Protein AF-A0A968A5K1-F1 (afdb_monomer_lite)

Secondary structure (DSSP, 8-state):
-------S-S--SSS---HHHHHHHHHHHHHHHHHTTEEEETTEEEESS--HHHHHHHHHHHHHHHHTTHHHHHHHHHH-----------TT--GGGTT---------

pLDDT: mean 80.09, std 17.36, range [36.78, 96.19]

Foldseek 3Di:
DDDPPDDPPDDDDDDDDPVVVVVVVVVVVVVVVVVQCWDQDPVGTHHVDQDPVNVVVVVVVVVVCVVVVVVVVVVVVVVPDDDDDDDDDDPPDDPVCVPPDDDDDPDD

Structure (mmCIF, N/CA/C/O backbone):
data_AF-A0A968A5K1-F1
#
_entry.id   AF-A0A968A5K1-F1
#
loop_
_atom_site.group_PDB
_atom_site.id
_atom_site.type_symbol
_atom_site.label_atom_id
_atom_site.label_alt_id
_atom_site.label_comp_id
_atom_site.label_asym_id
_atom_site.label_entity_id
_atom_site.label_seq_id
_atom_site.pdbx_PDB_ins_code
_atom_site.Cartn_x
_atom_site.Cartn_y
_ato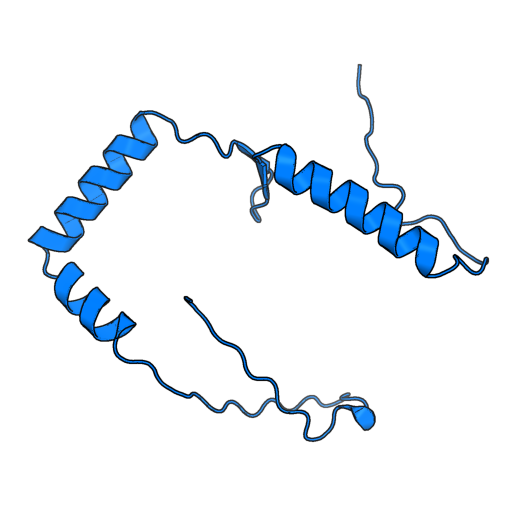m_site.Cartn_z
_atom_site.occupancy
_atom_site.B_iso_or_equiv
_atom_site.auth_seq_id
_atom_site.auth_comp_id
_atom_site.auth_asym_id
_atom_site.auth_atom_id
_atom_site.pdbx_PDB_model_num
ATOM 1 N N . MET A 1 1 ? 32.160 24.582 -2.384 1.00 36.78 1 MET A N 1
ATOM 2 C CA . MET A 1 1 ? 32.533 23.298 -1.749 1.00 36.78 1 MET A CA 1
ATOM 3 C C . MET A 1 1 ? 31.463 22.265 -2.089 1.00 36.78 1 MET A C 1
ATOM 5 O O . MET A 1 1 ? 30.543 22.064 -1.310 1.00 36.78 1 MET A O 1
ATOM 9 N N . SER A 1 2 ? 31.539 21.670 -3.282 1.00 38.62 2 SER A N 1
ATOM 10 C CA . SER A 1 2 ? 30.602 20.631 -3.730 1.00 38.62 2 SER A CA 1
ATOM 11 C C . SER A 1 2 ? 31.261 19.270 -3.570 1.00 38.62 2 SER A C 1
ATOM 13 O O . SER A 1 2 ? 32.160 18.937 -4.335 1.00 38.62 2 SER A O 1
ATOM 15 N N . GLN A 1 3 ? 30.833 18.490 -2.577 1.00 39.44 3 GLN A N 1
ATOM 16 C CA . GLN A 1 3 ? 31.152 17.067 -2.533 1.00 39.44 3 GLN A CA 1
ATOM 17 C C . GLN A 1 3 ? 30.086 16.303 -3.314 1.00 39.44 3 GLN A C 1
ATOM 19 O O . GLN A 1 3 ? 28.937 16.175 -2.899 1.00 39.44 3 GLN A O 1
ATOM 24 N N . SER A 1 4 ? 30.508 15.840 -4.484 1.00 46.72 4 SER A N 1
ATOM 25 C CA . SER A 1 4 ? 29.822 14.872 -5.322 1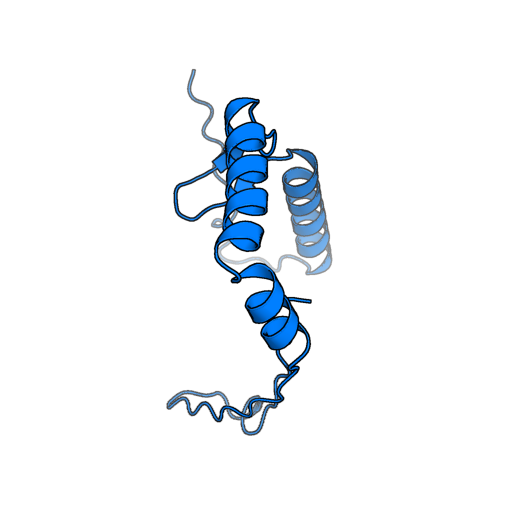.00 46.72 4 SER A CA 1
ATOM 26 C C . SER A 1 4 ? 29.805 13.517 -4.603 1.00 46.72 4 SER A C 1
ATOM 28 O O . SER A 1 4 ? 30.788 12.784 -4.627 1.00 46.72 4 SER A O 1
ATOM 30 N N . THR A 1 5 ? 28.712 13.181 -3.912 1.00 49.47 5 THR A N 1
ATOM 31 C CA . THR A 1 5 ? 28.455 11.807 -3.447 1.00 49.47 5 THR A CA 1
ATOM 32 C C . THR A 1 5 ? 27.752 11.047 -4.568 1.00 49.47 5 THR A C 1
ATOM 34 O O . THR A 1 5 ? 26.547 10.800 -4.523 1.00 49.47 5 THR A O 1
ATOM 37 N N . LEU A 1 6 ? 28.513 10.724 -5.613 1.00 42.59 6 LEU A N 1
ATOM 38 C CA . LEU A 1 6 ? 28.104 9.746 -6.611 1.00 42.59 6 LEU A CA 1
ATOM 39 C C . LEU A 1 6 ? 28.189 8.358 -5.974 1.00 42.59 6 LEU A C 1
ATOM 41 O O . LEU A 1 6 ? 29.218 7.956 -5.437 1.00 42.59 6 LEU A O 1
ATOM 45 N N . LEU A 1 7 ? 27.066 7.646 -5.998 1.00 48.69 7 LEU A N 1
ATOM 46 C CA . LEU A 1 7 ? 27.000 6.223 -5.688 1.00 48.69 7 LEU A CA 1
ATOM 47 C C . LEU A 1 7 ? 27.982 5.485 -6.618 1.00 48.69 7 LEU A C 1
ATOM 49 O O . LEU A 1 7 ? 27.886 5.687 -7.829 1.00 48.69 7 LEU A O 1
ATOM 53 N N . PRO A 1 8 ? 28.853 4.587 -6.126 1.00 43.50 8 PRO A N 1
ATOM 54 C CA . PRO A 1 8 ? 29.718 3.768 -6.976 1.00 43.50 8 PRO A CA 1
ATOM 55 C C . PRO A 1 8 ? 28.910 2.602 -7.574 1.00 43.50 8 PRO A C 1
ATOM 57 O O . PRO A 1 8 ? 29.299 1.442 -7.486 1.00 43.50 8 PRO A O 1
ATOM 60 N N . PHE A 1 9 ? 27.709 2.882 -8.087 1.00 50.66 9 PHE A N 1
ATOM 61 C CA . PHE A 1 9 ? 26.790 1.851 -8.568 1.00 50.66 9 PHE A CA 1
ATOM 62 C C . PHE A 1 9 ? 27.049 1.464 -10.030 1.00 50.66 9 PHE A C 1
ATOM 64 O O . PHE A 1 9 ? 26.553 0.433 -10.466 1.00 50.66 9 PHE A O 1
ATOM 71 N N . LEU A 1 10 ? 27.841 2.232 -10.785 1.00 45.22 10 LEU A N 1
ATOM 72 C CA . LEU A 1 10 ? 28.090 1.963 -12.205 1.00 45.22 10 LEU A CA 1
ATOM 73 C C . LEU A 1 10 ? 29.560 2.148 -12.586 1.00 45.22 10 LEU A C 1
ATOM 75 O O . LEU A 1 10 ? 29.882 2.946 -13.454 1.00 45.22 10 LEU A O 1
ATOM 79 N N . GLU A 1 11 ? 30.449 1.383 -11.963 1.00 42.50 11 GLU A N 1
ATOM 80 C CA . GLU A 1 11 ? 31.761 1.096 -12.548 1.00 42.50 11 GLU A CA 1
ATOM 81 C C . GLU A 1 11 ? 32.196 -0.302 -12.109 1.00 42.50 11 GLU A C 1
ATOM 83 O O . GLU A 1 11 ? 32.722 -0.504 -11.021 1.00 42.50 11 GLU A O 1
ATOM 88 N N . ASN A 1 12 ? 31.864 -1.301 -12.927 1.00 41.69 12 ASN A N 1
ATOM 89 C CA . ASN A 1 12 ? 32.613 -2.552 -13.018 1.00 41.69 12 ASN A CA 1
ATOM 90 C C . ASN A 1 12 ? 32.174 -3.293 -14.284 1.00 41.69 12 ASN A C 1
ATOM 92 O O . ASN A 1 12 ? 31.313 -4.173 -14.269 1.00 41.69 12 ASN A O 1
ATOM 96 N N . HIS A 1 13 ? 32.786 -2.911 -15.402 1.00 47.38 13 HIS A N 1
ATOM 97 C CA . HIS A 1 13 ? 32.958 -3.824 -16.520 1.00 47.38 13 HIS A CA 1
ATOM 98 C C . HIS A 1 13 ? 34.067 -4.818 -16.137 1.00 47.38 13 HIS A C 1
ATOM 100 O O . HIS A 1 13 ? 35.154 -4.411 -15.738 1.00 47.38 13 HIS A O 1
ATOM 106 N N . SER A 1 14 ? 33.772 -6.118 -16.257 1.00 51.16 14 SER A N 1
ATOM 107 C CA . SER A 1 14 ? 34.694 -7.265 -16.119 1.00 51.16 14 SER A CA 1
ATOM 108 C C . SER A 1 14 ? 35.404 -7.454 -14.764 1.00 51.16 14 SER A C 1
ATOM 110 O O . SER A 1 14 ? 36.500 -6.960 -14.536 1.00 51.16 14 SER A O 1
ATOM 112 N N . GLY A 1 15 ? 34.823 -8.292 -13.900 1.00 42.47 15 GLY A N 1
ATOM 113 C CA . GLY A 1 15 ? 35.500 -8.858 -12.728 1.00 42.47 15 GLY A CA 1
ATOM 114 C C . GLY A 1 15 ? 34.490 -9.374 -11.710 1.00 42.47 15 GLY A C 1
ATOM 115 O O . GLY A 1 15 ? 33.668 -8.610 -11.217 1.00 42.47 15 GLY A O 1
ATOM 116 N N . ILE A 1 16 ? 34.500 -10.677 -11.435 1.00 50.25 16 ILE A N 1
ATOM 117 C CA . ILE A 1 16 ? 33.519 -11.383 -10.598 1.00 50.25 16 ILE A CA 1
ATOM 118 C C . ILE A 1 16 ? 33.511 -10.782 -9.183 1.00 50.25 16 ILE A C 1
ATOM 120 O O . ILE A 1 16 ? 34.312 -11.147 -8.325 1.00 50.25 16 ILE A O 1
ATOM 124 N N . ALA A 1 17 ? 32.592 -9.854 -8.924 1.00 49.56 17 ALA A N 1
ATOM 125 C CA . ALA A 1 17 ? 32.283 -9.416 -7.575 1.00 49.56 17 ALA A CA 1
ATOM 126 C C . ALA A 1 17 ? 31.689 -10.615 -6.826 1.00 49.56 17 ALA A C 1
ATOM 128 O O . ALA A 1 17 ? 30.614 -11.108 -7.170 1.00 49.56 17 ALA A O 1
ATOM 129 N N . THR A 1 18 ? 32.395 -11.120 -5.816 1.00 50.66 18 THR A N 1
ATOM 130 C CA . THR A 1 18 ? 31.887 -12.220 -4.997 1.00 50.66 18 THR A CA 1
ATOM 131 C C . THR A 1 18 ? 30.564 -11.796 -4.333 1.00 50.66 18 THR A C 1
ATOM 133 O O . THR A 1 18 ? 30.486 -10.721 -3.727 1.00 50.66 18 THR A O 1
ATOM 136 N N . PRO A 1 19 ? 29.499 -12.618 -4.415 1.00 61.31 19 PRO A N 1
ATOM 137 C CA . PRO A 1 19 ? 28.142 -12.228 -4.007 1.00 61.31 19 PRO A CA 1
ATOM 138 C C . PRO A 1 19 ? 28.024 -11.867 -2.517 1.00 61.31 19 PRO A C 1
ATOM 140 O O . PRO A 1 19 ? 27.102 -11.159 -2.110 1.00 61.31 19 PRO A O 1
ATOM 143 N N . VAL A 1 20 ? 28.974 -12.316 -1.690 1.00 60.81 20 VAL A N 1
ATOM 144 C CA . VAL A 1 20 ? 29.039 -12.001 -0.257 1.00 60.81 20 VAL A CA 1
ATOM 145 C C . VAL A 1 20 ? 29.357 -10.518 -0.028 1.00 60.81 20 VAL A C 1
ATOM 147 O O . VAL A 1 20 ? 28.682 -9.875 0.775 1.00 60.81 20 VAL A O 1
ATOM 150 N N . ASN A 1 21 ? 30.302 -9.935 -0.777 1.00 72.25 21 ASN A N 1
ATOM 151 C CA . ASN A 1 21 ? 30.716 -8.541 -0.580 1.00 72.25 21 ASN A CA 1
ATOM 152 C C . ASN A 1 21 ? 29.595 -7.556 -0.978 1.00 72.25 21 ASN A C 1
ATOM 154 O O . ASN A 1 21 ? 29.293 -6.614 -0.247 1.00 72.25 21 ASN A O 1
ATOM 158 N N . GLN A 1 22 ? 28.859 -7.853 -2.056 1.00 74.94 22 GLN A N 1
ATOM 159 C CA . GLN A 1 22 ? 27.705 -7.050 -2.485 1.00 74.94 22 GLN A CA 1
ATOM 160 C C . GLN A 1 22 ? 26.579 -7.016 -1.440 1.00 74.94 22 GLN A C 1
ATOM 162 O O . GLN A 1 22 ? 25.989 -5.962 -1.198 1.00 74.94 22 GLN A O 1
ATOM 167 N N . ARG A 1 23 ? 26.301 -8.146 -0.775 1.00 76.00 23 ARG A N 1
ATOM 168 C CA . ARG A 1 23 ? 25.281 -8.212 0.286 1.00 76.00 23 ARG A CA 1
ATOM 169 C C . ARG A 1 23 ? 25.668 -7.382 1.507 1.00 76.00 23 ARG A C 1
ATOM 171 O O . ARG A 1 23 ? 24.803 -6.722 2.081 1.00 76.00 23 ARG A O 1
ATOM 178 N N . HIS A 1 24 ? 26.943 -7.386 1.898 1.00 82.62 24 HIS A N 1
ATOM 179 C CA . HIS A 1 24 ? 27.423 -6.575 3.019 1.00 82.62 24 HIS A CA 1
ATOM 180 C C . HIS A 1 24 ? 27.374 -5.078 2.714 1.00 82.62 24 HIS A C 1
ATOM 182 O O . HIS A 1 24 ? 26.870 -4.318 3.543 1.00 82.62 24 HIS A O 1
ATOM 188 N N . LEU A 1 25 ? 27.811 -4.675 1.520 1.00 84.38 25 LEU A N 1
ATOM 189 C CA . LEU A 1 25 ? 27.737 -3.287 1.061 1.00 84.38 25 LEU A CA 1
ATOM 190 C C . LEU A 1 25 ? 26.288 -2.798 1.003 1.00 84.38 25 LEU A C 1
ATOM 192 O O . LEU A 1 25 ? 25.953 -1.779 1.602 1.00 84.38 25 LEU A O 1
ATOM 196 N N . TRP A 1 26 ? 25.394 -3.579 0.392 1.00 83.06 26 TRP A N 1
ATOM 197 C CA . TRP A 1 26 ? 23.965 -3.272 0.366 1.00 83.06 26 TRP A CA 1
ATOM 198 C C . TRP A 1 26 ? 23.381 -3.154 1.774 1.00 83.06 26 TRP A C 1
ATOM 200 O O . TRP A 1 26 ? 22.664 -2.198 2.061 1.00 83.06 26 TRP A O 1
ATOM 210 N N . LYS A 1 27 ? 23.722 -4.081 2.681 1.00 86.56 27 LYS A N 1
ATOM 211 C CA . LYS A 1 27 ? 23.249 -4.062 4.073 1.00 86.56 27 LYS A CA 1
ATOM 212 C C . LYS A 1 27 ? 23.708 -2.796 4.799 1.00 86.56 27 LYS A C 1
ATOM 214 O O . LYS A 1 27 ? 22.918 -2.199 5.527 1.00 86.56 27 LYS A O 1
ATOM 219 N N . GLN A 1 28 ? 24.957 -2.375 4.602 1.00 87.94 28 GLN A N 1
ATOM 220 C CA . GLN A 1 28 ? 25.494 -1.145 5.189 1.00 87.94 28 GLN A CA 1
ATOM 221 C C . GLN A 1 28 ? 24.804 0.102 4.626 1.00 87.94 28 GLN A C 1
ATOM 223 O O . GLN A 1 28 ? 24.347 0.937 5.407 1.00 87.94 28 GLN A O 1
ATOM 228 N N . SER A 1 29 ? 24.648 0.205 3.302 1.00 81.69 29 SER A N 1
ATOM 229 C CA . SER A 1 29 ? 23.924 1.315 2.668 1.00 81.69 29 SER A CA 1
ATOM 230 C C . SER A 1 29 ? 22.468 1.389 3.132 1.00 81.69 29 SER A C 1
ATOM 232 O O . SER A 1 29 ? 21.960 2.471 3.418 1.00 81.69 29 SER A O 1
ATOM 234 N N . ARG A 1 30 ? 21.793 0.243 3.276 1.00 82.25 30 ARG A N 1
ATOM 235 C CA . ARG A 1 30 ? 20.400 0.175 3.740 1.00 82.25 30 ARG A CA 1
ATOM 236 C C . ARG A 1 30 ? 20.268 0.598 5.200 1.00 82.25 30 ARG A C 1
ATOM 238 O O . ARG A 1 30 ? 19.413 1.417 5.514 1.00 82.25 30 ARG A O 1
ATOM 245 N N . ARG A 1 31 ? 21.194 0.160 6.059 1.00 85.56 31 ARG A N 1
ATOM 246 C CA . ARG A 1 31 ? 21.265 0.596 7.461 1.00 85.56 31 ARG A CA 1
ATOM 247 C C . ARG A 1 31 ? 21.466 2.109 7.585 1.00 85.56 31 ARG A C 1
ATOM 249 O O . ARG A 1 31 ? 20.864 2.732 8.452 1.00 85.56 31 ARG A O 1
ATOM 256 N N . GLN A 1 32 ? 22.281 2.713 6.719 1.00 82.38 32 GLN A N 1
ATOM 257 C CA . GLN A 1 32 ? 22.452 4.170 6.688 1.00 82.38 32 GLN A CA 1
ATOM 258 C C . GLN A 1 32 ? 21.163 4.889 6.264 1.00 82.38 32 GLN A C 1
ATOM 260 O O . GLN A 1 32 ? 20.783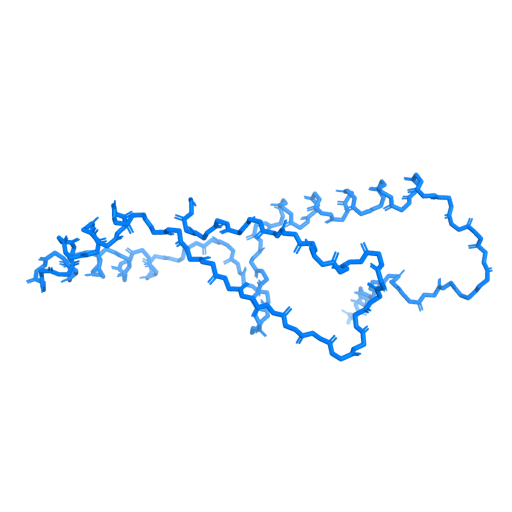 5.868 6.903 1.00 82.38 32 GLN A O 1
ATOM 265 N N . LEU A 1 33 ? 20.460 4.389 5.242 1.00 78.19 33 LEU A N 1
ATOM 266 C CA . LEU A 1 33 ? 19.165 4.937 4.820 1.00 78.19 33 LEU A CA 1
ATOM 267 C C . LEU A 1 33 ? 18.107 4.848 5.933 1.00 78.19 33 LEU A C 1
ATOM 269 O O . LEU A 1 33 ? 17.367 5.805 6.151 1.00 78.19 33 LEU A O 1
ATOM 273 N N . GLU A 1 34 ? 18.070 3.736 6.670 1.00 81.19 34 GLU A N 1
ATOM 274 C CA . GLU A 1 34 ? 17.158 3.523 7.803 1.00 81.19 34 GLU A CA 1
ATOM 275 C C . GLU A 1 34 ? 17.460 4.465 8.983 1.00 81.19 34 GLU A C 1
ATOM 277 O O . GLU A 1 34 ? 16.540 4.976 9.622 1.00 81.19 34 GLU A O 1
ATOM 282 N N . GLN A 1 35 ? 18.739 4.746 9.257 1.00 82.50 35 GLN A N 1
ATOM 283 C CA . GLN A 1 35 ? 19.168 5.593 10.379 1.00 82.50 35 GLN A CA 1
ATOM 284 C C . GLN A 1 35 ? 19.028 7.095 10.119 1.00 82.50 35 GLN A C 1
ATOM 286 O O . GLN A 1 35 ? 18.849 7.866 11.061 1.00 82.50 35 GLN A O 1
ATOM 291 N N . GLN A 1 36 ? 19.102 7.532 8.860 1.00 74.31 36 GLN A N 1
ATOM 292 C CA . GLN A 1 36 ? 19.052 8.956 8.516 1.00 74.31 36 GLN A CA 1
ATOM 293 C C . GLN A 1 36 ? 17.676 9.587 8.768 1.00 74.31 36 GLN A C 1
ATOM 295 O O . GLN A 1 36 ? 17.563 10.812 8.796 1.00 74.31 36 GLN A O 1
ATOM 300 N N . GLY A 1 37 ? 16.623 8.784 8.971 1.00 71.25 37 GLY A N 1
ATOM 301 C CA . GLY A 1 37 ? 15.278 9.297 9.233 1.00 71.25 37 GLY A CA 1
ATOM 302 C C . GLY A 1 37 ? 14.751 10.167 8.089 1.00 71.25 37 GLY A C 1
ATOM 303 O O . GLY A 1 37 ? 13.922 11.044 8.316 1.00 71.25 37 GLY A O 1
ATOM 304 N N . VAL A 1 38 ? 15.256 9.959 6.872 1.00 78.19 38 VAL A N 1
ATOM 305 C CA . VAL A 1 38 ? 14.864 10.672 5.656 1.00 78.19 38 VAL A CA 1
ATOM 306 C C . VAL A 1 38 ? 13.954 9.764 4.845 1.00 78.19 38 VAL A C 1
ATOM 308 O O . VAL A 1 38 ? 14.228 8.583 4.652 1.00 78.19 38 VAL A O 1
ATOM 311 N N . ARG A 1 39 ? 12.857 10.326 4.351 1.00 76.94 39 ARG A N 1
ATOM 312 C CA . ARG A 1 39 ? 11.929 9.632 3.462 1.00 76.94 39 ARG A CA 1
ATOM 313 C C . ARG A 1 39 ? 12.331 9.916 2.023 1.00 76.94 39 ARG A C 1
ATOM 315 O O . ARG A 1 39 ? 12.488 11.079 1.651 1.00 76.94 39 ARG A O 1
ATOM 322 N N . SER A 1 40 ? 12.485 8.863 1.227 1.00 77.19 40 SER A N 1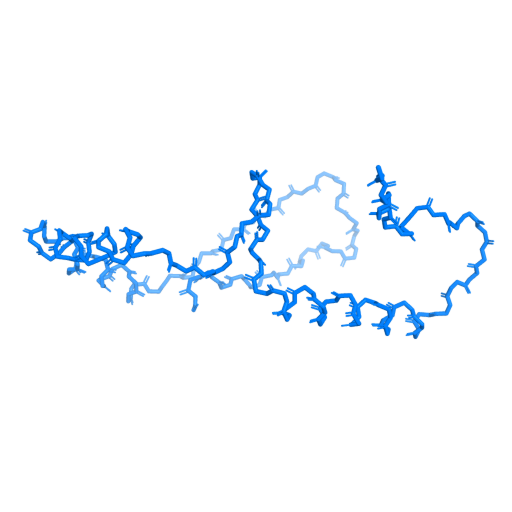
ATOM 323 C CA . SER A 1 40 ? 12.679 8.982 -0.220 1.00 77.19 40 SER A CA 1
ATOM 324 C C . SER A 1 40 ? 11.311 8.959 -0.890 1.00 77.19 40 SER A C 1
ATOM 326 O O . SER A 1 40 ? 10.615 7.949 -0.827 1.00 77.19 40 SER A O 1
ATOM 328 N N . THR A 1 41 ? 10.903 10.078 -1.480 1.00 77.06 41 THR A N 1
ATOM 329 C CA . THR A 1 41 ? 9.668 10.197 -2.264 1.00 77.06 41 THR A CA 1
ATOM 330 C C . THR A 1 41 ? 10.027 10.491 -3.726 1.00 77.06 41 THR A C 1
ATOM 332 O O . THR A 1 41 ? 11.153 10.917 -3.996 1.00 77.06 41 THR A O 1
ATOM 335 N N . PRO A 1 42 ? 9.107 10.308 -4.691 1.00 81.12 42 PRO A N 1
ATOM 336 C CA . PRO A 1 42 ? 9.358 10.669 -6.092 1.00 81.12 42 PRO A CA 1
ATOM 337 C C . PRO A 1 42 ? 9.772 12.138 -6.298 1.00 81.12 42 PRO A C 1
ATOM 339 O O . PRO A 1 42 ? 10.430 12.460 -7.278 1.00 81.12 42 PRO A O 1
ATOM 342 N N . LEU A 1 43 ? 9.418 13.022 -5.358 1.00 79.75 43 LEU A N 1
ATOM 343 C CA . LEU A 1 43 ? 9.763 14.448 -5.366 1.00 79.75 43 LEU A CA 1
ATOM 344 C C . LEU A 1 43 ? 11.112 14.755 -4.689 1.00 79.75 43 LEU A C 1
ATOM 346 O O . LEU A 1 43 ? 11.518 15.912 -4.635 1.00 79.75 43 LEU A O 1
ATOM 350 N N . GLY A 1 44 ? 11.796 13.747 -4.140 1.00 82.19 44 GLY A N 1
ATOM 351 C CA . GLY A 1 44 ? 13.107 13.885 -3.512 1.00 82.19 44 GLY A CA 1
ATOM 352 C C . GLY A 1 44 ? 13.169 13.392 -2.065 1.00 82.19 44 GLY A C 1
ATOM 353 O O . GLY A 1 44 ? 12.376 12.569 -1.607 1.00 82.19 44 GLY A O 1
ATOM 354 N N . ARG A 1 45 ? 14.178 13.874 -1.333 1.00 74.94 45 ARG A N 1
ATOM 355 C CA . ARG A 1 45 ? 14.461 13.480 0.053 1.00 74.94 45 ARG A CA 1
ATOM 356 C C . ARG A 1 45 ? 13.815 14.459 1.028 1.00 74.94 45 ARG A C 1
ATOM 358 O O . ARG A 1 45 ? 14.168 15.633 1.047 1.00 74.94 45 ARG A O 1
ATOM 365 N N . PHE A 1 46 ? 12.916 13.964 1.873 1.00 74.19 46 PHE A N 1
ATOM 366 C CA . PHE A 1 46 ? 12.220 14.767 2.880 1.00 74.19 46 PHE A CA 1
ATOM 367 C C . PHE A 1 46 ? 12.612 14.334 4.289 1.00 74.19 46 PHE A C 1
ATOM 369 O O . PHE A 1 46 ? 12.744 13.143 4.572 1.00 74.19 46 PHE A O 1
ATOM 376 N N . SER A 1 47 ? 12.762 15.299 5.198 1.00 76.88 47 SER A N 1
ATOM 377 C CA . SER A 1 47 ? 12.969 15.001 6.618 1.00 76.88 47 SER A CA 1
ATOM 378 C C . SER A 1 47 ? 11.808 14.166 7.160 1.00 76.88 47 SER A C 1
ATOM 380 O O . SER A 1 47 ? 10.640 14.496 6.956 1.00 76.88 47 SER A O 1
ATOM 382 N N . GLY A 1 48 ? 12.112 13.090 7.883 1.00 71.62 48 GLY A N 1
ATOM 383 C CA . GLY A 1 48 ? 11.111 12.272 8.567 1.00 71.62 48 GLY A CA 1
ATOM 384 C C . GLY A 1 48 ? 10.553 12.923 9.833 1.00 71.62 48 GLY A C 1
ATOM 385 O O . GLY A 1 48 ? 9.608 12.394 10.421 1.00 71.62 48 GLY A O 1
ATOM 386 N N . ARG A 1 49 ? 11.093 14.074 10.263 1.00 78.00 49 ARG A N 1
ATOM 387 C CA . ARG A 1 49 ? 10.582 14.813 11.422 1.00 78.00 49 ARG A CA 1
ATOM 388 C C . ARG A 1 49 ? 9.315 15.585 11.038 1.00 78.00 49 ARG A C 1
ATOM 390 O O . ARG A 1 49 ? 9.363 16.542 10.273 1.00 78.00 49 ARG A O 1
ATOM 397 N N . LYS A 1 50 ? 8.180 15.209 11.634 1.00 75.94 50 LYS A N 1
ATOM 398 C CA . LYS A 1 50 ? 6.899 15.919 11.471 1.00 75.94 50 LYS A CA 1
ATOM 399 C C . LYS A 1 50 ? 6.976 17.319 12.103 1.00 75.94 50 LYS A C 1
ATOM 401 O O . LYS A 1 50 ? 7.248 17.442 13.299 1.00 75.94 50 LYS A O 1
ATOM 406 N N . SER A 1 51 ? 6.708 18.365 11.320 1.00 83.75 51 SER A N 1
ATOM 407 C CA . SER A 1 51 ? 6.589 19.739 11.828 1.00 83.75 51 SER A CA 1
ATOM 408 C C . SER A 1 51 ? 5.340 19.905 12.705 1.00 83.75 51 SER A C 1
ATOM 410 O O . SER A 1 51 ? 4.416 19.087 12.674 1.00 83.75 51 SER A O 1
ATOM 412 N N . ARG A 1 52 ? 5.275 20.988 13.488 1.00 87.56 52 ARG A N 1
ATOM 413 C CA . ARG A 1 52 ? 4.092 21.295 14.310 1.00 87.56 52 ARG A CA 1
ATOM 414 C C . ARG A 1 52 ? 2.831 21.467 13.454 1.00 87.56 52 ARG A C 1
ATOM 416 O O . ARG A 1 52 ? 1.785 20.947 13.825 1.00 87.56 52 ARG A O 1
ATOM 423 N N . GLY A 1 53 ? 2.951 22.118 12.294 1.00 89.62 53 GLY A N 1
ATOM 424 C CA . GLY A 1 53 ? 1.849 22.288 11.341 1.00 89.62 53 GLY A CA 1
ATOM 425 C C . GLY A 1 53 ? 1.329 20.956 10.800 1.00 89.62 53 GLY A C 1
ATOM 426 O O . GLY A 1 53 ? 0.122 20.735 10.787 1.00 89.62 53 GLY A O 1
ATOM 427 N N . TYR A 1 54 ? 2.231 20.022 10.474 1.00 87.12 54 TYR A N 1
ATOM 428 C CA . TYR A 1 54 ? 1.843 18.673 10.056 1.00 87.12 54 TYR A CA 1
ATOM 429 C C . TYR A 1 54 ? 0.979 17.976 11.120 1.00 87.12 54 TYR A C 1
ATOM 431 O O . TYR A 1 54 ? -0.061 17.415 10.793 1.00 87.12 54 TYR A O 1
ATOM 439 N N . LYS A 1 55 ? 1.359 18.060 12.406 1.00 88.50 55 LYS A N 1
ATOM 440 C CA . LYS A 1 55 ? 0.583 17.458 13.509 1.00 88.50 55 LYS A CA 1
ATOM 441 C C . LYS A 1 55 ? -0.809 18.073 13.675 1.00 88.50 55 LYS A C 1
ATOM 443 O O . LYS A 1 55 ? -1.720 17.393 14.141 1.00 88.50 55 LYS A O 1
ATOM 448 N N . ILE A 1 56 ? -0.971 19.357 13.359 1.00 94.88 56 ILE A N 1
ATOM 449 C CA . ILE A 1 56 ? -2.276 20.029 13.414 1.00 94.88 56 ILE A CA 1
ATOM 450 C C . ILE A 1 56 ? -3.160 19.520 12.275 1.00 94.88 56 ILE A C 1
ATOM 452 O O . ILE A 1 56 ? -4.293 19.119 12.525 1.00 94.88 56 ILE A O 1
ATOM 456 N N . ILE A 1 57 ? -2.628 19.465 11.052 1.00 95.06 57 ILE A N 1
ATOM 457 C CA . ILE A 1 57 ? -3.352 18.941 9.885 1.00 95.06 57 ILE A CA 1
ATOM 458 C C . ILE A 1 57 ? -3.749 17.478 10.109 1.00 95.06 57 ILE A C 1
ATOM 460 O O . ILE A 1 57 ? -4.891 17.121 9.849 1.00 95.06 57 ILE A O 1
ATOM 464 N N . GLU A 1 58 ? -2.857 16.650 10.657 1.00 90.62 58 GLU A N 1
ATOM 465 C CA . GLU A 1 58 ? -3.139 15.249 11.003 1.00 90.62 58 GLU A CA 1
ATOM 466 C C . GLU A 1 58 ? -4.327 15.125 11.977 1.00 90.62 58 GLU A C 1
ATOM 468 O O . GLU A 1 58 ? -5.238 14.329 11.754 1.00 90.62 58 GLU A O 1
ATOM 473 N N . GLN A 1 59 ? -4.382 15.968 13.015 1.00 92.06 59 GLN A N 1
ATOM 474 C CA . GLN A 1 59 ? -5.506 15.992 13.958 1.00 92.06 59 GLN A CA 1
ATOM 475 C C . GLN A 1 59 ? -6.811 16.481 13.322 1.00 92.06 59 GLN A C 1
ATOM 477 O O . GLN A 1 59 ? -7.876 15.924 13.596 1.00 92.06 59 GLN A O 1
ATOM 482 N N . LEU A 1 60 ? -6.746 17.528 12.495 1.00 95.94 60 LEU A N 1
ATOM 483 C CA . LEU A 1 60 ? -7.915 18.066 11.799 1.00 95.94 60 LEU A CA 1
ATOM 484 C C . LEU A 1 60 ? -8.467 17.066 10.784 1.00 95.94 60 LEU A C 1
ATOM 486 O O . LEU A 1 60 ? -9.676 16.862 10.747 1.00 95.94 60 LEU A O 1
ATOM 490 N N . ALA A 1 61 ? -7.597 16.397 10.027 1.00 93.38 61 ALA A N 1
ATOM 491 C CA . ALA A 1 61 ? -7.975 15.335 9.104 1.00 93.38 61 ALA A CA 1
ATOM 492 C C . ALA A 1 61 ? -8.662 14.186 9.848 1.00 93.38 61 ALA A C 1
ATOM 494 O O . ALA A 1 61 ? -9.756 13.780 9.464 1.00 93.38 61 ALA A O 1
ATOM 495 N N . GLY A 1 62 ? -8.077 13.734 10.964 1.00 90.06 62 GLY A N 1
ATOM 496 C CA . GLY A 1 62 ? -8.681 12.719 11.824 1.00 90.06 62 GLY A CA 1
ATOM 497 C C . GLY A 1 62 ? -10.093 13.110 12.255 1.00 90.06 62 GLY A C 1
ATOM 498 O O . GLY A 1 62 ? -11.035 12.377 11.981 1.00 90.06 62 GLY A O 1
ATOM 499 N N . LYS A 1 63 ? -10.269 14.298 12.849 1.00 94.19 63 LYS A N 1
ATOM 500 C CA . LYS A 1 63 ? -11.593 14.807 13.252 1.00 94.19 63 LYS A CA 1
ATOM 501 C C . LYS A 1 63 ? -12.558 14.917 12.070 1.00 94.19 63 LYS A C 1
ATOM 503 O O . LYS A 1 63 ? -13.703 14.490 12.190 1.00 94.19 63 LYS A O 1
ATOM 508 N N . GLY A 1 64 ? -12.101 15.443 10.935 1.00 94.69 64 GLY A N 1
ATOM 509 C CA . GLY A 1 64 ? -12.897 15.577 9.717 1.00 94.69 64 GLY A CA 1
ATOM 510 C C . GLY A 1 64 ? -13.442 14.236 9.225 1.00 94.69 64 GLY A C 1
ATOM 511 O O . GLY A 1 64 ? -14.629 14.140 8.921 1.00 94.69 64 GLY A O 1
ATOM 512 N N . LEU A 1 65 ? -12.627 13.176 9.235 1.00 93.44 65 LEU A N 1
ATOM 513 C CA . LEU A 1 65 ? -13.070 11.826 8.866 1.00 93.44 65 LEU A CA 1
ATOM 514 C C . LEU A 1 65 ? -14.185 11.303 9.784 1.00 93.44 65 LEU A C 1
ATOM 516 O O . LEU A 1 65 ? -15.093 10.622 9.308 1.00 93.44 65 LEU A O 1
ATOM 520 N N . ARG A 1 66 ? -14.156 11.650 11.078 1.00 91.25 66 ARG A N 1
ATOM 521 C CA . ARG A 1 66 ? -15.218 11.279 12.031 1.00 91.25 66 ARG A CA 1
ATOM 522 C C . ARG A 1 66 ? -16.509 12.043 11.748 1.00 91.25 66 ARG A C 1
ATOM 524 O O . ARG A 1 66 ? -17.563 11.431 11.621 1.00 91.25 66 ARG A O 1
ATOM 531 N N . TYR A 1 67 ? -16.424 13.368 11.595 1.00 93.75 67 TYR A N 1
ATOM 532 C CA . TYR A 1 67 ? -17.600 14.223 11.376 1.00 93.75 67 TYR A CA 1
ATOM 533 C C . TYR A 1 67 ? -18.281 13.991 10.023 1.00 93.75 67 TYR A C 1
ATOM 535 O O . TYR A 1 67 ? -19.493 14.133 9.916 1.00 93.75 67 TYR A O 1
ATOM 543 N N . THR A 1 68 ? -17.522 13.602 9.000 1.00 94.38 68 THR A N 1
ATOM 544 C CA . THR A 1 68 ? -18.049 13.276 7.662 1.00 94.38 68 THR A CA 1
ATOM 545 C C . THR A 1 68 ? -18.576 11.842 7.542 1.00 94.38 68 THR A C 1
ATOM 547 O O . THR A 1 68 ? -19.070 11.460 6.485 1.00 94.38 68 THR A O 1
ATOM 550 N N . GLY A 1 69 ? -18.459 11.020 8.594 1.00 90.12 69 GLY A N 1
ATOM 551 C CA . GLY A 1 69 ? -18.871 9.611 8.570 1.00 90.12 69 GLY A CA 1
ATOM 552 C C . GLY A 1 69 ? -17.960 8.696 7.738 1.00 90.12 69 GLY A C 1
ATOM 553 O O . GLY A 1 69 ? -18.276 7.519 7.539 1.00 90.12 69 GLY A O 1
ATOM 554 N N . LEU A 1 70 ? -16.815 9.201 7.271 1.00 93.56 70 LEU A N 1
ATOM 555 C CA . LEU A 1 70 ? -15.835 8.427 6.510 1.00 93.56 70 LEU A CA 1
ATOM 556 C C . LEU A 1 70 ? -15.040 7.461 7.389 1.00 93.56 70 LEU A C 1
ATOM 558 O O . LEU A 1 70 ? -14.646 6.411 6.895 1.00 93.56 70 LEU A O 1
ATOM 562 N N . GLU A 1 71 ? -14.844 7.760 8.678 1.00 92.88 71 GLU A N 1
ATOM 563 C CA . GLU A 1 71 ? -14.180 6.848 9.624 1.00 92.88 71 GLU A CA 1
ATOM 564 C C . GLU A 1 71 ? -14.884 5.468 9.670 1.00 92.88 71 GLU A C 1
ATOM 566 O O . GLU A 1 71 ? -14.230 4.461 9.379 1.00 92.88 71 GLU A O 1
ATOM 571 N N . PRO A 1 72 ? -16.203 5.370 9.943 1.00 91.62 72 PRO A N 1
ATOM 572 C CA . PRO A 1 72 ? -16.920 4.095 9.892 1.00 91.62 72 PRO A CA 1
ATOM 573 C C . PRO A 1 72 ? -16.826 3.365 8.546 1.00 91.62 72 PRO A C 1
ATOM 575 O O . PRO A 1 72 ? -16.704 2.137 8.524 1.00 91.62 72 PRO A O 1
ATOM 578 N N . ARG A 1 73 ? -16.874 4.100 7.425 1.00 93.00 73 ARG A N 1
ATOM 579 C CA . ARG A 1 73 ? -16.751 3.528 6.075 1.00 93.00 73 ARG A CA 1
ATOM 580 C C . ARG A 1 73 ? -15.347 2.981 5.826 1.00 93.00 73 ARG A C 1
ATOM 582 O O . ARG A 1 73 ? -15.213 1.863 5.346 1.00 93.00 73 ARG A O 1
ATOM 589 N N . GLY A 1 74 ? -14.317 3.735 6.200 1.00 90.88 74 GLY A N 1
ATOM 590 C CA . GLY A 1 74 ? -12.921 3.319 6.109 1.00 90.88 74 GLY A CA 1
ATOM 591 C C . GLY A 1 74 ? -12.656 2.066 6.937 1.00 90.88 74 GLY A C 1
ATOM 592 O O . GLY A 1 74 ? -12.077 1.116 6.424 1.00 90.88 74 GLY A O 1
ATOM 593 N N . ARG A 1 75 ? -13.179 2.006 8.170 1.00 92.25 75 ARG A N 1
ATOM 594 C CA . ARG A 1 75 ? -13.082 0.807 9.017 1.00 92.25 75 ARG A CA 1
ATOM 595 C C . ARG A 1 75 ? -13.756 -0.403 8.375 1.00 92.25 75 ARG A C 1
ATOM 597 O O . ARG A 1 75 ? -13.194 -1.489 8.401 1.00 92.25 75 ARG A O 1
ATOM 604 N N . ARG A 1 76 ? -14.945 -0.228 7.790 1.00 93.00 76 ARG A N 1
ATOM 605 C CA . ARG A 1 76 ? -15.635 -1.313 7.077 1.00 93.00 76 ARG A CA 1
ATOM 606 C C . ARG A 1 76 ? -14.808 -1.821 5.898 1.00 93.00 76 ARG A C 1
ATOM 608 O O . ARG A 1 76 ? -14.674 -3.025 5.753 1.00 93.00 76 ARG A O 1
ATOM 615 N N . ASN A 1 77 ? -14.242 -0.916 5.104 1.00 90.44 77 ASN A N 1
ATOM 616 C CA . ASN A 1 77 ? -13.408 -1.279 3.960 1.00 90.44 77 ASN A CA 1
ATOM 617 C C . ASN A 1 77 ? -12.131 -2.006 4.397 1.00 90.44 77 ASN A C 1
ATOM 619 O O . ASN A 1 77 ? -11.795 -3.026 3.816 1.00 90.44 77 ASN A O 1
ATOM 623 N N . ALA 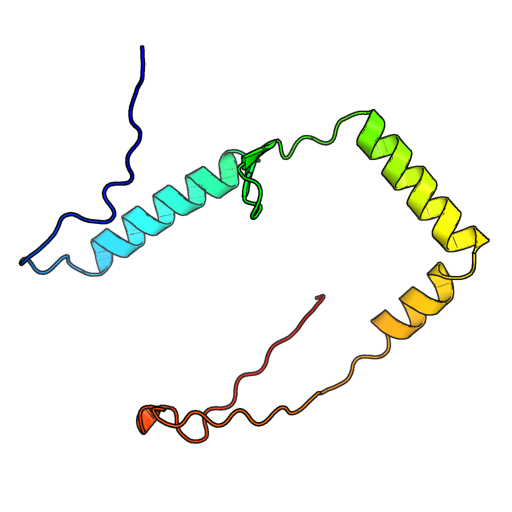A 1 78 ? -11.455 -1.519 5.440 1.00 91.31 78 ALA A N 1
ATOM 624 C CA . ALA A 1 78 ? -10.233 -2.136 5.954 1.00 91.31 78 ALA A CA 1
ATOM 625 C C . ALA A 1 78 ? -10.472 -3.545 6.524 1.00 91.31 78 ALA A C 1
ATOM 627 O O . ALA A 1 78 ? -9.602 -4.403 6.444 1.00 91.31 78 ALA A O 1
ATOM 628 N N . LEU A 1 79 ? -11.655 -3.792 7.094 1.00 93.06 79 LEU A N 1
ATOM 629 C CA . LEU A 1 79 ? -12.047 -5.114 7.591 1.00 93.06 79 LEU A CA 1
ATOM 630 C C . LEU A 1 79 ? -12.584 -6.039 6.489 1.00 93.06 79 LEU A C 1
ATOM 632 O O . LEU A 1 79 ? -12.712 -7.240 6.714 1.00 93.06 79 LEU A O 1
ATOM 636 N N . ASN A 1 80 ? -12.901 -5.498 5.314 1.00 93.69 80 ASN A N 1
ATOM 637 C CA . ASN A 1 80 ? -13.352 -6.268 4.165 1.00 93.69 80 ASN A CA 1
ATOM 638 C C . ASN A 1 80 ? -12.142 -6.767 3.367 1.00 93.69 80 ASN A C 1
ATOM 640 O O . ASN A 1 80 ? -11.811 -6.237 2.308 1.00 93.69 80 ASN A O 1
ATOM 644 N N . ILE A 1 81 ? -11.447 -7.756 3.926 1.00 92.25 81 ILE A N 1
ATOM 645 C CA . ILE A 1 81 ? -10.282 -8.376 3.294 1.00 92.25 81 ILE A CA 1
ATOM 646 C C . ILE A 1 81 ? -10.763 -9.225 2.114 1.00 92.25 81 ILE A C 1
ATOM 648 O O . ILE A 1 81 ? -11.525 -10.174 2.295 1.00 92.25 81 ILE A O 1
ATOM 652 N N . GLU A 1 82 ? -10.284 -8.907 0.914 1.00 92.81 82 GLU A N 1
ATOM 653 C CA . GLU A 1 82 ? -10.657 -9.597 -0.320 1.00 92.81 82 GLU A CA 1
ATOM 654 C C . GLU A 1 82 ? -9.435 -10.237 -0.985 1.00 92.81 82 GLU A C 1
ATOM 656 O O . GLU A 1 82 ? -8.375 -9.621 -1.113 1.00 92.81 82 GLU A O 1
ATOM 661 N N . LEU A 1 83 ? -9.591 -11.477 -1.457 1.00 94.69 83 LEU A N 1
ATOM 662 C CA . LEU A 1 83 ? -8.595 -12.126 -2.304 1.00 94.69 83 LEU A CA 1
ATOM 663 C C . LEU A 1 83 ? -8.890 -11.792 -3.765 1.00 94.69 83 LEU A C 1
ATOM 665 O O . LEU A 1 83 ? -9.852 -12.296 -4.343 1.00 94.69 83 LEU A O 1
ATOM 669 N N . ARG A 1 84 ? -8.029 -10.981 -4.381 1.00 94.56 84 ARG A N 1
ATOM 670 C CA . ARG A 1 84 ? -8.115 -10.676 -5.810 1.00 94.56 84 ARG A CA 1
ATOM 671 C C . ARG A 1 84 ? -7.105 -11.502 -6.597 1.00 94.56 84 ARG A C 1
ATOM 673 O O . ARG A 1 84 ? -5.900 -11.329 -6.440 1.00 94.56 84 ARG A O 1
ATOM 680 N N . GLN A 1 85 ? -7.604 -12.362 -7.478 1.00 96.19 85 GLN A N 1
ATOM 681 C CA . GLN A 1 85 ? -6.779 -13.072 -8.452 1.00 96.19 85 GLN A CA 1
ATOM 682 C C . GLN A 1 85 ? -6.658 -12.219 -9.715 1.00 96.19 85 GLN A C 1
ATOM 684 O O . GLN A 1 85 ? -7.661 -11.802 -10.292 1.00 96.19 85 GLN A O 1
ATOM 689 N N . ILE A 1 86 ? -5.424 -11.901 -10.099 1.00 95.56 86 ILE A N 1
ATOM 690 C CA . ILE A 1 86 ? -5.119 -11.134 -11.306 1.00 95.56 86 ILE A CA 1
ATOM 691 C C . ILE A 1 86 ? -4.164 -11.977 -12.135 1.00 95.56 86 ILE A C 1
ATOM 693 O O . ILE A 1 86 ? -3.048 -12.257 -11.699 1.00 95.56 86 ILE A O 1
ATOM 697 N N . GLU A 1 87 ? -4.604 -12.365 -13.324 1.00 95.06 87 GLU A N 1
ATOM 698 C CA . GLU A 1 87 ? -3.757 -13.038 -14.300 1.00 95.06 87 GLU A CA 1
ATOM 699 C C . GLU A 1 87 ? -3.049 -11.984 -15.147 1.00 95.06 87 GLU A C 1
ATOM 701 O O . GLU A 1 87 ? -3.677 -11.121 -15.764 1.00 95.06 87 GLU A O 1
ATOM 706 N N . LEU A 1 88 ? -1.720 -12.025 -15.137 1.00 94.25 88 LEU A N 1
ATOM 707 C CA . LEU A 1 88 ? -0.877 -11.128 -15.914 1.00 94.25 88 LEU A CA 1
ATOM 708 C C . LEU A 1 88 ? -0.172 -11.951 -16.987 1.00 94.25 88 LEU A C 1
ATOM 710 O O . LEU A 1 88 ? 0.550 -12.892 -16.671 1.00 94.25 88 LEU A O 1
ATOM 714 N N . THR A 1 89 ? -0.378 -11.588 -18.251 1.00 93.81 89 THR A N 1
ATOM 715 C CA . THR A 1 89 ? 0.279 -12.233 -19.395 1.00 93.81 89 THR A CA 1
ATOM 716 C C . THR A 1 89 ? 1.335 -11.296 -19.962 1.00 93.81 89 THR A C 1
ATOM 718 O O . THR A 1 89 ? 1.056 -10.125 -20.218 1.00 93.81 89 THR A O 1
ATOM 721 N N . PHE A 1 90 ? 2.546 -11.807 -20.185 1.00 94.06 90 PHE A N 1
ATOM 722 C CA . PHE A 1 90 ? 3.649 -11.038 -20.756 1.00 94.06 90 PHE A CA 1
ATOM 723 C C . PHE A 1 90 ? 4.184 -11.754 -21.995 1.00 94.06 90 PHE A C 1
ATOM 725 O O . PHE A 1 90 ? 4.566 -12.917 -21.916 1.00 94.06 90 PHE A O 1
ATOM 732 N N . ALA A 1 91 ? 4.256 -11.049 -23.128 1.00 93.44 91 ALA A N 1
ATOM 733 C CA . ALA A 1 91 ? 4.678 -11.633 -24.406 1.00 93.44 91 ALA A CA 1
ATOM 734 C C . ALA A 1 91 ? 6.101 -12.226 -24.376 1.00 93.44 91 ALA A C 1
ATOM 736 O O . ALA A 1 91 ? 6.381 -13.186 -25.081 1.00 93.44 91 ALA A O 1
ATOM 737 N N . ASN A 1 92 ? 6.984 -11.676 -23.537 1.00 94.00 92 ASN A N 1
ATOM 738 C CA . ASN A 1 92 ? 8.382 -12.097 -23.414 1.00 94.00 92 ASN A CA 1
ATOM 739 C C . ASN A 1 92 ? 8.681 -12.695 -22.029 1.00 94.00 92 ASN A C 1
ATOM 741 O O . ASN A 1 92 ? 9.767 -12.477 -21.486 1.00 94.00 92 ASN A O 1
ATOM 745 N N . LEU A 1 93 ? 7.712 -13.385 -21.412 1.00 93.69 93 LEU A N 1
ATOM 746 C CA . LEU A 1 93 ? 7.932 -14.023 -20.114 1.00 93.69 93 LEU A CA 1
ATOM 747 C C . LEU A 1 93 ? 8.913 -15.195 -20.269 1.00 93.69 93 LEU A C 1
ATOM 749 O O . LEU A 1 93 ? 8.656 -16.089 -21.078 1.00 93.69 93 LEU A O 1
ATOM 753 N N . PRO A 1 94 ? 10.025 -15.241 -19.512 1.00 94.88 94 PRO A N 1
ATOM 754 C CA . PRO A 1 94 ? 10.895 -16.405 -19.548 1.00 94.88 94 PRO A CA 1
ATOM 755 C C . PRO A 1 94 ? 10.121 -17.656 -19.094 1.00 94.88 94 PRO A C 1
ATOM 757 O O . PRO A 1 94 ? 9.408 -17.570 -18.092 1.00 94.88 94 PRO A O 1
ATOM 760 N N . PRO A 1 95 ? 10.303 -18.825 -19.738 1.00 90.81 95 PRO A N 1
ATOM 761 C CA . PRO A 1 95 ? 9.522 -20.030 -19.430 1.00 90.81 95 PRO A CA 1
ATOM 762 C C . PRO A 1 95 ? 9.587 -20.477 -17.964 1.00 90.81 95 PRO A C 1
ATOM 764 O O . PRO A 1 95 ? 8.634 -21.039 -17.442 1.00 90.81 95 PRO A O 1
ATOM 767 N N . ALA A 1 96 ? 10.690 -20.185 -17.268 1.00 93.62 96 ALA A N 1
ATOM 768 C CA . ALA A 1 96 ? 10.847 -20.488 -15.844 1.00 93.62 96 ALA A CA 1
ATOM 769 C C . ALA A 1 96 ? 9.863 -19.730 -14.927 1.00 93.62 96 ALA A C 1
ATOM 771 O O . ALA A 1 96 ? 9.697 -20.111 -13.770 1.00 93.62 96 ALA A O 1
ATOM 772 N N . PHE A 1 97 ? 9.241 -18.656 -15.422 1.00 91.69 97 PHE A N 1
ATOM 773 C CA . PHE A 1 97 ? 8.236 -17.866 -14.709 1.00 91.69 97 PHE A CA 1
ATOM 774 C C . PHE A 1 97 ? 6.811 -18.111 -15.220 1.00 91.69 97 PHE A C 1
ATOM 776 O O . PHE A 1 97 ? 5.881 -17.462 -14.739 1.00 91.69 97 PHE A O 1
ATOM 783 N N . ASP A 1 98 ? 6.615 -19.025 -16.172 1.00 92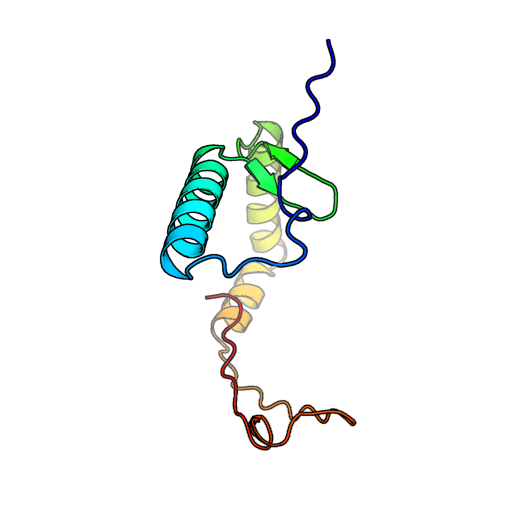.31 98 ASP A N 1
ATOM 784 C CA . ASP A 1 98 ? 5.272 -19.376 -16.617 1.00 92.31 98 ASP A CA 1
ATOM 785 C C . ASP A 1 98 ? 4.504 -20.102 -15.500 1.00 92.31 98 ASP A C 1
ATOM 787 O O . ASP A 1 98 ? 5.052 -20.934 -14.773 1.00 92.31 98 ASP A O 1
ATOM 791 N N . GLY A 1 99 ? 3.242 -19.720 -15.299 1.00 92.06 99 GLY A N 1
ATOM 792 C CA . GLY A 1 99 ? 2.413 -20.216 -14.195 1.00 92.06 99 GLY A CA 1
ATOM 793 C C . GLY A 1 99 ? 2.849 -19.775 -12.788 1.00 92.06 99 GLY A C 1
ATOM 794 O O . GLY A 1 99 ? 2.314 -20.282 -11.795 1.00 92.06 99 GLY A O 1
ATOM 795 N N . TYR A 1 100 ? 3.800 -18.840 -12.658 1.00 95.06 100 TYR A N 1
ATOM 796 C CA . TYR A 1 100 ? 4.246 -18.359 -11.350 1.00 95.06 100 TYR A CA 1
ATOM 797 C C . TYR A 1 100 ? 3.126 -17.594 -10.635 1.00 95.06 100 TYR A C 1
ATOM 799 O O . TYR A 1 100 ? 2.528 -16.668 -11.182 1.00 95.06 100 TYR A O 1
ATOM 807 N N . ARG A 1 101 ? 2.855 -17.956 -9.376 1.00 94.69 101 ARG A N 1
ATOM 808 C CA . ARG A 1 101 ? 1.811 -17.318 -8.561 1.00 94.69 101 ARG A CA 1
ATOM 809 C C . ARG A 1 101 ? 2.442 -16.465 -7.475 1.00 94.69 101 ARG A C 1
ATOM 811 O O . ARG A 1 101 ? 3.144 -16.981 -6.608 1.00 94.69 101 ARG A O 1
ATOM 818 N N . LEU A 1 102 ? 2.159 -15.166 -7.510 1.00 93.69 102 LEU A N 1
ATOM 819 C CA . LEU A 1 102 ? 2.595 -14.221 -6.489 1.00 93.69 102 LEU A CA 1
ATOM 820 C C . LEU A 1 102 ? 1.417 -13.826 -5.604 1.00 93.69 102 LEU A C 1
ATOM 822 O O . LEU A 1 102 ? 0.384 -13.375 -6.093 1.00 93.69 102 LEU A O 1
ATOM 826 N N . MET A 1 103 ? 1.598 -13.965 -4.294 1.00 95.06 103 MET A N 1
ATOM 827 C CA . MET A 1 103 ? 0.673 -13.422 -3.308 1.00 95.06 103 MET A CA 1
ATOM 828 C C . MET A 1 103 ? 1.179 -12.047 -2.881 1.00 95.06 103 MET A C 1
ATOM 830 O O . MET A 1 103 ? 2.253 -11.929 -2.294 1.00 95.06 103 MET A O 1
ATOM 834 N N . HIS A 1 104 ? 0.408 -11.011 -3.196 1.00 92.75 104 HIS A N 1
ATOM 835 C CA . HIS A 1 104 ? 0.685 -9.643 -2.781 1.00 92.75 104 HIS A CA 1
ATOM 836 C C . HIS A 1 104 ? -0.346 -9.222 -1.738 1.00 92.75 104 HIS A C 1
ATOM 838 O O . HIS A 1 104 ? -1.545 -9.285 -1.997 1.00 92.75 104 HIS A O 1
ATOM 844 N N . LEU A 1 105 ? 0.129 -8.814 -0.564 1.00 92.81 105 LEU A N 1
ATOM 845 C CA . LEU A 1 105 ? -0.708 -8.294 0.509 1.00 92.81 105 LEU A CA 1
ATOM 846 C C . LEU A 1 105 ? -0.489 -6.784 0.542 1.00 92.81 105 LEU A C 1
ATOM 848 O O . LEU A 1 105 ? 0.646 -6.337 0.709 1.00 92.81 105 LEU A O 1
ATOM 852 N N . SER A 1 106 ? -1.555 -6.014 0.340 1.00 86.19 106 SER A N 1
ATOM 853 C CA . SER A 1 106 ? -1.523 -4.558 0.465 1.00 86.19 106 SER A CA 1
ATOM 854 C C . SER A 1 106 ? -2.109 -4.134 1.810 1.00 86.19 106 SER A C 1
ATOM 856 O O . SER A 1 106 ? -2.984 -4.807 2.348 1.00 86.19 106 SER A O 1
ATOM 858 N N . ASP A 1 107 ? -1.614 -3.013 2.337 1.00 82.06 107 ASP A N 1
ATOM 859 C CA . ASP A 1 107 ? -2.209 -2.308 3.483 1.00 82.06 107 ASP A CA 1
ATOM 860 C C . ASP A 1 107 ? -2.224 -3.081 4.822 1.00 82.06 107 ASP A C 1
ATOM 862 O O . ASP A 1 107 ? -3.063 -2.806 5.682 1.00 82.06 107 ASP A O 1
ATOM 866 N N . LEU A 1 108 ? -1.279 -4.019 5.002 1.00 71.19 108 LEU A N 1
ATOM 867 C CA . LEU A 1 108 ? -0.991 -4.680 6.287 1.00 71.19 108 LEU A CA 1
ATOM 868 C C . LEU A 1 108 ? -0.357 -3.746 7.327 1.00 71.19 108 LEU A C 1
ATOM 870 O O . LEU A 1 108 ? 0.432 -2.854 6.933 1.00 71.19 108 LEU A O 1
#

Sequence (108 aa):
MSQSTLLPFLENHSGIATPVNQRHLWKQSRRQLEQQGVRSTPLGRFSGRKSRGYKIIEQLAGKGLRYTGLEPRGRRNALNIELRQIELTFANLPPAFDGYRLMHLSDL

Radius of gyration: 22.44 Å; chains: 1; bounding box: 54×44×39 Å